Protein AF-A0A2S9FPN2-F1 (afdb_monomer_lite)

Structure (mmCIF, N/CA/C/O backbone):
data_AF-A0A2S9FPN2-F1
#
_entry.id   AF-A0A2S9FPN2-F1
#
loop_
_atom_site.group_PDB
_atom_site.id
_atom_site.type_symbol
_atom_site.label_atom_id
_atom_site.label_alt_id
_atom_site.label_comp_id
_atom_site.label_asym_id
_atom_site.label_entity_id
_atom_site.label_seq_id
_atom_site.pdbx_PDB_ins_code
_atom_sit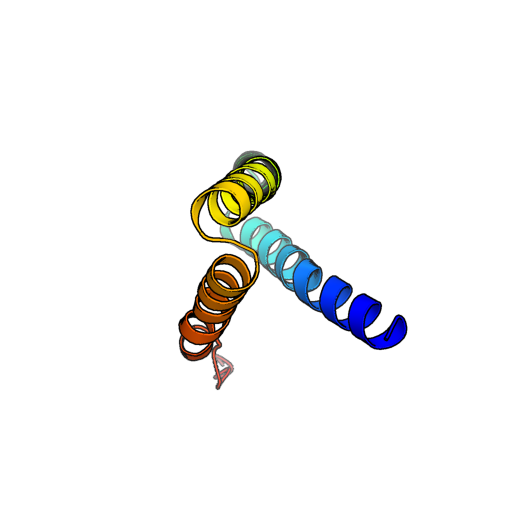e.Cartn_x
_atom_site.Cartn_y
_atom_site.Cartn_z
_atom_site.occupancy
_atom_site.B_iso_or_equiv
_atom_site.auth_seq_id
_atom_site.auth_comp_id
_atom_site.auth_asym_id
_atom_site.auth_atom_id
_atom_site.pdbx_PDB_model_num
ATOM 1 N N . SER A 1 1 ? 6.557 -12.682 18.140 1.00 68.12 1 SER A N 1
ATOM 2 C CA . SER A 1 1 ? 5.954 -11.479 17.522 1.00 68.12 1 SER A CA 1
ATOM 3 C C . SER A 1 1 ? 6.976 -10.676 16.727 1.00 68.12 1 SER A C 1
ATOM 5 O O . SER A 1 1 ? 6.749 -10.484 15.544 1.00 68.12 1 SER A O 1
ATOM 7 N N . ILE A 1 2 ? 8.118 -10.283 17.309 1.00 79.06 2 ILE A N 1
ATOM 8 C CA . ILE A 1 2 ? 9.150 -9.480 16.615 1.00 79.06 2 ILE A CA 1
ATOM 9 C C . ILE A 1 2 ? 9.664 -10.170 15.341 1.00 79.06 2 ILE A C 1
ATOM 11 O O . ILE A 1 2 ? 9.645 -9.563 14.281 1.00 79.06 2 ILE A O 1
ATOM 15 N N . ALA A 1 3 ? 10.027 -11.456 15.409 1.00 81.12 3 ALA A N 1
ATOM 16 C CA . ALA A 1 3 ? 10.498 -12.200 14.235 1.00 81.12 3 ALA A CA 1
ATOM 17 C C . ALA A 1 3 ? 9.462 -12.253 13.092 1.00 81.12 3 ALA A C 1
ATOM 19 O O . ALA A 1 3 ? 9.817 -12.077 11.935 1.00 81.12 3 ALA A O 1
ATOM 20 N N . LEU A 1 4 ? 8.174 -12.423 13.414 1.00 80.12 4 LEU A N 1
ATOM 21 C CA . LEU A 1 4 ? 7.091 -12.401 12.424 1.00 80.12 4 LEU A CA 1
ATOM 22 C C . LEU A 1 4 ? 6.901 -11.012 11.811 1.00 80.12 4 LEU A C 1
ATOM 24 O O . LEU A 1 4 ? 6.697 -10.911 10.608 1.00 80.12 4 LEU A O 1
ATOM 28 N N . MET A 1 5 ? 7.000 -9.948 12.613 1.00 75.62 5 MET A N 1
ATOM 29 C CA . MET A 1 5 ? 6.952 -8.580 12.093 1.00 75.62 5 MET A CA 1
ATOM 30 C C . MET A 1 5 ? 8.145 -8.279 11.190 1.00 75.62 5 MET A C 1
ATOM 32 O O . MET A 1 5 ? 7.961 -7.685 10.138 1.00 75.62 5 MET A O 1
ATOM 36 N N . VAL A 1 6 ? 9.350 -8.728 11.553 1.00 79.00 6 VAL A N 1
ATOM 37 C CA . VAL A 1 6 ? 10.539 -8.583 10.703 1.00 79.00 6 VAL A CA 1
ATOM 38 C C . VAL A 1 6 ? 10.326 -9.293 9.367 1.00 79.00 6 VAL A C 1
ATOM 40 O O . VAL A 1 6 ? 10.529 -8.681 8.324 1.00 79.00 6 VAL A O 1
ATOM 43 N N . VAL A 1 7 ? 9.847 -10.541 9.379 1.00 78.12 7 VAL A N 1
ATOM 44 C CA . VAL A 1 7 ? 9.547 -11.298 8.152 1.00 78.12 7 VAL A CA 1
ATOM 45 C C . VAL A 1 7 ? 8.474 -10.602 7.311 1.00 78.12 7 VAL A C 1
ATOM 47 O O . VAL A 1 7 ? 8.674 -10.408 6.116 1.00 78.12 7 VAL A O 1
ATOM 50 N N . ALA A 1 8 ? 7.370 -10.169 7.921 1.00 77.06 8 ALA A N 1
ATOM 51 C CA . ALA A 1 8 ? 6.299 -9.465 7.217 1.00 77.06 8 ALA A CA 1
ATOM 52 C C . ALA A 1 8 ? 6.782 -8.144 6.591 1.00 77.06 8 ALA A C 1
ATOM 54 O O . ALA A 1 8 ? 6.450 -7.854 5.442 1.00 77.06 8 ALA A O 1
ATOM 55 N N . SER A 1 9 ? 7.613 -7.377 7.302 1.00 67.75 9 SER A N 1
ATOM 56 C CA . SER A 1 9 ? 8.211 -6.140 6.787 1.00 67.75 9 SER A CA 1
ATOM 57 C C . SER A 1 9 ? 9.175 -6.401 5.632 1.00 67.75 9 SER A C 1
ATOM 59 O O . SER A 1 9 ? 9.150 -5.677 4.641 1.00 67.75 9 SER A O 1
ATOM 61 N N . VAL A 1 10 ? 9.996 -7.454 5.720 1.00 73.88 10 VAL A N 1
ATOM 62 C CA . VAL A 1 10 ? 10.905 -7.853 4.633 1.00 73.88 10 VAL A CA 1
ATOM 63 C C . VAL A 1 10 ? 10.119 -8.283 3.394 1.00 73.88 10 VAL A C 1
ATOM 65 O O . VAL A 1 10 ? 10.469 -7.877 2.290 1.00 73.88 10 VAL A O 1
ATOM 68 N N . ILE A 1 11 ? 9.034 -9.045 3.556 1.00 75.69 11 ILE A N 1
ATOM 69 C CA . ILE A 1 11 ? 8.166 -9.451 2.439 1.00 75.69 11 ILE A CA 1
ATOM 70 C C . ILE A 1 11 ? 7.521 -8.223 1.786 1.00 75.69 11 ILE A C 1
ATOM 72 O O . ILE A 1 11 ? 7.580 -8.091 0.570 1.00 75.69 11 ILE A O 1
ATOM 76 N N . THR A 1 12 ? 6.990 -7.303 2.596 1.00 67.62 12 THR A N 1
ATOM 77 C CA . THR A 1 12 ? 6.339 -6.059 2.134 1.00 67.62 12 THR A CA 1
ATOM 78 C C . THR A 1 12 ? 7.293 -5.111 1.404 1.00 67.62 12 THR A C 1
ATOM 80 O O . THR A 1 12 ? 6.840 -4.229 0.685 1.00 67.62 12 THR A O 1
ATOM 83 N N . VAL A 1 13 ? 8.609 -5.243 1.613 1.00 66.69 13 VAL A N 1
ATOM 84 C CA . VAL A 1 13 ? 9.600 -4.415 0.915 1.00 66.69 13 VAL A CA 1
ATOM 85 C C . VAL A 1 13 ? 10.269 -5.137 -0.264 1.00 66.69 13 VAL A C 1
ATOM 87 O O . VAL A 1 13 ? 10.852 -4.475 -1.123 1.00 66.69 13 VAL A O 1
ATOM 90 N N . SER A 1 14 ? 10.195 -6.472 -0.331 1.00 66.06 14 SER A N 1
ATOM 91 C CA . SER A 1 14 ? 10.935 -7.297 -1.305 1.00 66.06 14 SER A CA 1
ATOM 92 C C . SER A 1 14 ? 10.420 -7.178 -2.742 1.00 66.06 14 SER A C 1
ATOM 94 O O . SER A 1 14 ? 11.206 -7.242 -3.688 1.00 66.06 14 SER A O 1
ATOM 96 N N . ASP A 1 15 ? 9.121 -6.965 -2.920 1.00 60.81 15 ASP A N 1
ATOM 97 C CA . ASP A 1 15 ? 8.473 -6.684 -4.207 1.00 60.81 15 ASP A CA 1
ATOM 98 C C . ASP A 1 1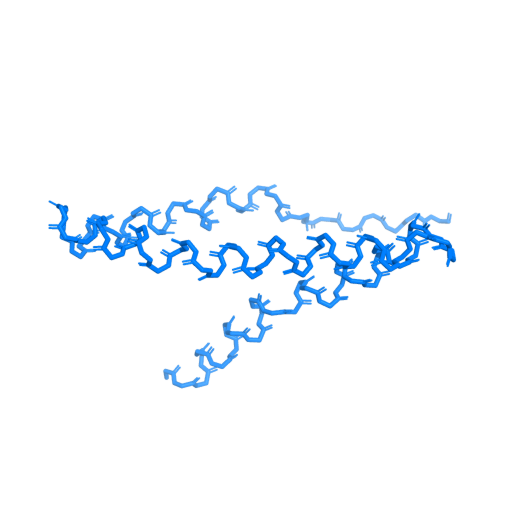5 ? 8.994 -5.397 -4.864 1.00 60.81 15 ASP A C 1
ATOM 100 O O . ASP A 1 15 ? 9.098 -5.316 -6.091 1.00 60.81 15 ASP A O 1
ATOM 104 N N . ASN A 1 16 ? 9.421 -4.421 -4.060 1.00 65.75 16 ASN A N 1
ATOM 105 C CA . ASN A 1 16 ? 9.978 -3.173 -4.577 1.00 65.75 16 ASN A CA 1
ATOM 106 C C . ASN A 1 16 ? 11.288 -3.428 -5.339 1.00 65.75 16 ASN A C 1
ATOM 108 O O . ASN A 1 16 ? 11.477 -2.886 -6.425 1.00 65.75 16 ASN A O 1
ATOM 112 N N . GLY A 1 17 ? 12.156 -4.315 -4.838 1.00 62.88 17 GLY A N 1
ATOM 113 C CA . GLY A 1 17 ? 13.430 -4.655 -5.484 1.00 62.88 17 GLY A CA 1
ATOM 114 C C . GLY A 1 17 ? 13.261 -5.292 -6.868 1.00 62.88 17 GLY A C 1
ATOM 115 O O . GLY A 1 17 ? 13.923 -4.865 -7.816 1.00 62.88 17 GLY A O 1
ATOM 116 N N . LEU A 1 18 ? 12.333 -6.251 -6.990 1.00 66.38 18 LEU A N 1
ATOM 117 C CA . LEU A 1 18 ? 11.953 -6.907 -8.252 1.00 66.38 18 LEU A CA 1
ATOM 118 C C . LEU A 1 18 ? 11.328 -5.921 -9.247 1.00 66.38 18 LEU A C 1
ATOM 120 O O . LEU A 1 18 ? 11.675 -5.920 -10.427 1.00 66.38 18 LEU A O 1
ATOM 124 N N . ALA A 1 19 ? 10.450 -5.033 -8.775 1.00 62.84 19 ALA A N 1
ATOM 125 C CA . ALA A 1 19 ? 9.849 -4.007 -9.620 1.00 62.84 19 ALA A CA 1
ATOM 126 C C . ALA A 1 19 ? 10.892 -2.990 -10.122 1.00 62.84 19 ALA A C 1
ATOM 128 O O . ALA A 1 19 ? 10.857 -2.598 -11.287 1.00 62.84 19 ALA A O 1
ATOM 129 N N . PHE A 1 20 ? 11.847 -2.584 -9.276 1.00 60.56 20 PHE A N 1
ATOM 130 C CA . PHE A 1 20 ? 12.943 -1.689 -9.666 1.00 60.56 20 PHE A CA 1
ATOM 131 C C . PHE A 1 20 ? 13.878 -2.320 -10.707 1.00 60.56 20 PHE A C 1
ATOM 133 O O . PHE A 1 20 ? 14.338 -1.620 -11.612 1.00 60.56 20 PHE A O 1
ATOM 140 N N . THR A 1 21 ? 14.132 -3.629 -10.611 1.00 65.38 21 THR A N 1
ATOM 141 C CA . THR A 1 21 ? 14.949 -4.351 -11.602 1.00 65.38 21 THR A CA 1
ATOM 142 C C . THR A 1 21 ? 14.203 -4.529 -12.920 1.00 65.38 21 THR A C 1
ATOM 144 O O . THR A 1 21 ? 14.746 -4.173 -13.964 1.00 65.38 21 THR A O 1
ATOM 147 N N . ALA A 1 22 ? 12.940 -4.961 -12.882 1.00 63.56 22 ALA A N 1
ATOM 148 C CA . ALA A 1 22 ? 12.122 -5.123 -14.083 1.00 63.56 22 ALA A CA 1
ATOM 149 C C . ALA A 1 22 ? 11.922 -3.793 -14.832 1.00 63.56 22 ALA A C 1
ATOM 151 O O . ALA A 1 22 ? 12.036 -3.737 -16.052 1.00 63.56 22 ALA A O 1
ATOM 152 N N . ILE A 1 23 ? 11.682 -2.684 -14.124 1.00 63.12 23 ILE A N 1
ATOM 153 C CA . ILE A 1 23 ? 11.544 -1.362 -14.758 1.00 63.12 23 ILE A CA 1
ATOM 154 C C . ILE A 1 23 ? 12.842 -0.932 -15.448 1.00 63.12 23 ILE A C 1
ATOM 156 O O . ILE A 1 23 ? 12.784 -0.345 -16.526 1.00 63.12 23 ILE A O 1
ATOM 160 N N . ALA A 1 24 ? 14.006 -1.214 -14.858 1.00 64.19 24 ALA A N 1
ATOM 161 C CA . ALA A 1 24 ? 15.287 -0.904 -15.488 1.00 64.19 24 ALA A CA 1
ATOM 162 C C . ALA A 1 24 ? 15.524 -1.747 -16.754 1.00 64.19 24 ALA A C 1
ATOM 164 O O . ALA A 1 24 ? 16.061 -1.229 -17.734 1.00 64.19 24 ALA A O 1
ATOM 165 N N . GLU A 1 25 ? 15.076 -3.004 -16.747 1.00 72.12 25 GLU A N 1
ATOM 166 C CA . GLU A 1 25 ? 15.150 -3.921 -17.887 1.00 72.12 25 GLU A CA 1
ATOM 167 C C . GLU A 1 25 ? 14.201 -3.508 -19.028 1.00 72.12 25 GLU A C 1
ATOM 169 O O . GLU A 1 25 ? 14.619 -3.444 -20.183 1.00 72.12 25 GLU A O 1
ATOM 174 N N . TYR A 1 26 ? 12.958 -3.120 -18.710 1.00 64.56 26 TYR A N 1
ATOM 175 C CA . TYR A 1 26 ? 11.945 -2.731 -19.704 1.00 64.56 26 TYR A CA 1
ATOM 176 C C . TYR A 1 26 ? 12.058 -1.279 -20.206 1.00 64.56 26 TYR A C 1
ATOM 178 O O .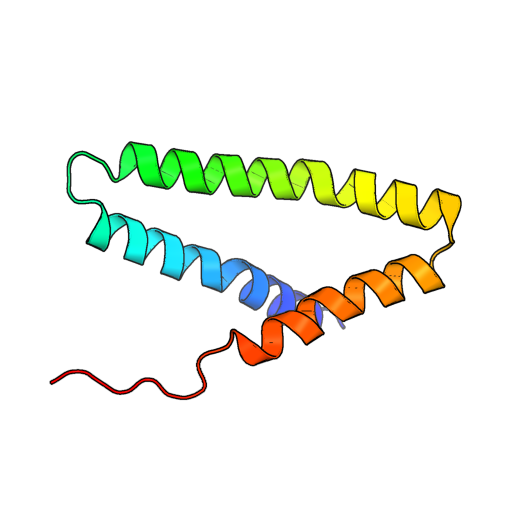 TYR A 1 26 ? 11.690 -1.003 -21.348 1.00 64.56 26 TYR A O 1
ATOM 186 N N . ALA A 1 27 ? 12.532 -0.326 -19.394 1.00 65.31 27 ALA A N 1
ATOM 187 C CA . ALA A 1 27 ? 12.557 1.096 -19.772 1.00 65.31 27 ALA A CA 1
ATOM 188 C C . ALA A 1 27 ? 13.760 1.487 -20.653 1.00 65.31 27 ALA A C 1
ATOM 190 O O . ALA A 1 27 ? 13.742 2.538 -21.298 1.00 65.31 27 ALA A O 1
ATOM 191 N N . GLY A 1 28 ? 14.814 0.669 -20.691 1.00 65.81 28 GLY A N 1
ATOM 192 C CA . GLY A 1 28 ? 16.027 0.946 -21.460 1.00 65.81 28 GLY A CA 1
ATOM 193 C C . GLY A 1 28 ? 16.868 2.137 -20.945 1.00 65.81 28 GLY A C 1
ATOM 194 O O . GLY A 1 28 ? 16.492 2.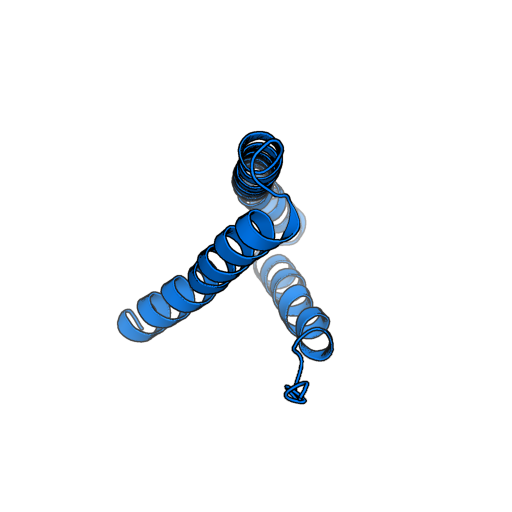833 -19.994 1.00 65.81 28 GLY A O 1
ATOM 195 N N . PRO A 1 29 ? 18.031 2.410 -21.574 1.00 65.25 29 PRO A N 1
ATOM 196 C CA . PRO A 1 29 ? 19.083 3.274 -21.014 1.00 65.25 29 PRO A CA 1
ATOM 197 C C . PRO A 1 29 ? 18.703 4.749 -20.817 1.00 65.25 29 PRO A C 1
ATOM 199 O O . PRO A 1 29 ? 19.311 5.434 -20.001 1.00 65.25 29 PRO A O 1
ATOM 202 N N . PHE A 1 30 ? 17.712 5.252 -21.560 1.00 65.94 30 PHE A N 1
ATOM 203 C CA . PHE A 1 30 ? 17.344 6.674 -21.561 1.00 65.94 30 PHE A CA 1
ATOM 204 C C . PHE A 1 30 ? 16.134 7.013 -20.674 1.00 65.94 30 PHE A C 1
ATOM 206 O O . PHE A 1 30 ? 15.933 8.185 -20.354 1.00 65.94 30 PHE A O 1
ATOM 213 N N . TRP A 1 31 ? 15.332 6.023 -20.260 1.00 67.94 31 TRP A N 1
ATOM 214 C CA . TRP A 1 31 ? 14.075 6.250 -19.527 1.00 67.94 31 TRP A CA 1
ATOM 215 C C . TRP A 1 31 ? 14.039 5.648 -18.119 1.00 67.94 31 TRP A C 1
ATOM 217 O O . TRP A 1 31 ? 13.151 6.006 -17.340 1.00 67.94 31 TRP A O 1
ATOM 227 N N . SER A 1 32 ? 15.027 4.827 -17.747 1.00 67.75 32 SER A N 1
ATOM 228 C CA . SER A 1 32 ? 15.132 4.220 -16.411 1.00 67.75 32 SER A CA 1
ATOM 229 C C . SER A 1 32 ? 15.085 5.261 -15.286 1.00 67.75 32 SER A C 1
ATOM 231 O O . SER A 1 32 ? 14.323 5.102 -14.339 1.00 67.75 32 SER A O 1
ATOM 233 N N . GLY A 1 33 ? 15.788 6.390 -15.423 1.00 71.25 33 GLY A N 1
ATOM 234 C CA . GLY A 1 33 ? 15.774 7.462 -14.420 1.00 71.25 33 GLY A CA 1
ATOM 235 C C . GLY A 1 33 ? 14.391 8.094 -14.202 1.00 71.25 33 GLY A C 1
ATOM 236 O O . GLY A 1 33 ? 14.006 8.365 -13.065 1.00 71.25 33 GLY A O 1
ATOM 237 N N . ARG A 1 34 ? 13.600 8.282 -15.271 1.00 75.38 34 ARG A N 1
ATOM 238 C CA . ARG A 1 34 ? 12.232 8.834 -15.171 1.00 75.38 34 ARG A CA 1
ATOM 239 C C . ARG A 1 34 ? 11.249 7.810 -14.603 1.00 75.38 34 ARG A C 1
ATOM 241 O O . ARG A 1 34 ? 10.362 8.172 -13.829 1.00 75.38 34 ARG A O 1
ATOM 248 N N . ALA A 1 35 ? 11.422 6.543 -14.968 1.00 71.06 35 ALA A N 1
ATOM 249 C CA . ALA A 1 35 ? 10.589 5.450 -14.486 1.00 71.06 35 ALA A CA 1
ATOM 250 C C . ALA A 1 35 ? 10.838 5.159 -12.993 1.00 71.06 35 ALA A C 1
ATOM 252 O O . ALA A 1 35 ? 9.886 5.081 -12.218 1.00 71.06 35 ALA A O 1
ATOM 253 N N . LEU A 1 36 ? 12.104 5.123 -12.564 1.00 72.75 36 LEU A N 1
ATOM 254 C CA . LEU A 1 36 ? 12.496 4.997 -11.154 1.00 72.75 36 LEU A CA 1
ATOM 255 C C . LEU A 1 36 ? 12.022 6.191 -10.319 1.00 72.75 36 LEU A C 1
ATOM 257 O O . LEU A 1 36 ? 11.503 6.006 -9.219 1.00 72.75 36 LEU A O 1
ATOM 261 N N . GLY A 1 37 ? 12.142 7.410 -10.858 1.00 76.81 37 GLY A N 1
ATOM 262 C CA . GLY A 1 37 ? 11.621 8.614 -10.210 1.00 76.81 37 GLY A CA 1
ATOM 263 C C . GLY A 1 37 ? 10.111 8.536 -9.977 1.00 76.81 37 GLY A C 1
ATOM 264 O O . GLY A 1 37 ? 9.648 8.799 -8.872 1.00 76.81 37 GLY A O 1
ATOM 265 N N . THR A 1 38 ? 9.354 8.089 -10.983 1.00 77.81 38 THR A N 1
ATOM 266 C CA . THR A 1 38 ? 7.896 7.910 -10.871 1.00 77.81 38 THR A CA 1
ATOM 267 C C . THR A 1 38 ? 7.537 6.856 -9.820 1.00 77.81 38 THR A C 1
ATOM 269 O O . THR A 1 38 ? 6.645 7.094 -9.003 1.00 77.81 38 THR A O 1
ATOM 272 N N . GLN A 1 39 ? 8.259 5.728 -9.785 1.00 76.56 39 GLN A N 1
ATOM 273 C CA . GLN A 1 39 ? 8.016 4.669 -8.803 1.00 76.56 39 GLN A CA 1
ATOM 274 C C . GLN A 1 39 ? 8.262 5.175 -7.369 1.00 76.56 39 GLN A C 1
ATOM 276 O O . GLN A 1 39 ? 7.371 5.074 -6.525 1.00 76.56 39 GLN A O 1
ATOM 281 N N . ASN A 1 40 ? 9.399 5.835 -7.123 1.00 80.19 40 ASN A N 1
ATOM 282 C CA . ASN A 1 40 ? 9.741 6.375 -5.805 1.00 80.19 40 ASN A CA 1
ATOM 283 C C . ASN A 1 40 ? 8.752 7.464 -5.347 1.00 80.19 40 ASN A C 1
ATOM 285 O O . ASN A 1 40 ? 8.281 7.447 -4.212 1.00 80.19 40 ASN A O 1
ATOM 289 N N . THR A 1 41 ? 8.359 8.386 -6.234 1.00 81.25 41 THR A N 1
ATOM 290 C CA . THR A 1 41 ? 7.359 9.413 -5.894 1.00 81.25 41 THR A CA 1
ATOM 291 C C . THR A 1 41 ? 6.007 8.794 -5.547 1.00 81.25 41 THR A C 1
ATOM 293 O O . THR A 1 41 ? 5.380 9.221 -4.580 1.00 81.25 41 THR A O 1
ATOM 296 N N . SER A 1 42 ? 5.567 7.773 -6.286 1.00 79.00 42 SER A N 1
ATOM 297 C CA . SER A 1 42 ? 4.302 7.087 -5.997 1.00 79.00 42 SER A CA 1
ATOM 298 C C . SER A 1 42 ? 4.329 6.336 -4.659 1.00 79.00 42 SER A C 1
ATOM 300 O O . SER A 1 42 ? 3.355 6.406 -3.909 1.00 79.00 42 SER A O 1
ATOM 302 N N . GLN A 1 43 ? 5.458 5.705 -4.310 1.00 79.12 43 GLN A N 1
ATOM 303 C CA . GLN A 1 43 ? 5.658 5.051 -3.013 1.00 79.12 43 GLN A CA 1
ATOM 304 C C . GLN A 1 43 ? 5.648 6.064 -1.866 1.00 79.12 43 GLN A C 1
ATOM 306 O O . GLN A 1 43 ? 4.904 5.881 -0.905 1.00 79.12 43 GLN A O 1
ATOM 311 N N . LEU A 1 44 ? 6.407 7.160 -1.985 1.00 83.31 44 LEU A N 1
ATOM 312 C CA . LEU A 1 44 ? 6.429 8.249 -0.999 1.00 83.31 44 LEU A CA 1
ATOM 313 C C . LEU A 1 44 ? 5.042 8.871 -0.806 1.00 83.31 44 LEU A C 1
ATOM 315 O O . LEU A 1 44 ? 4.627 9.149 0.318 1.00 83.31 44 LEU A O 1
ATOM 319 N N . PHE A 1 45 ? 4.299 9.055 -1.894 1.00 82.50 45 PHE A N 1
ATOM 320 C CA . PHE A 1 45 ? 2.937 9.576 -1.853 1.00 82.50 45 PHE A CA 1
ATOM 321 C C . PHE A 1 45 ? 1.974 8.615 -1.145 1.00 82.50 45 PHE A C 1
ATOM 323 O O . PHE A 1 45 ? 1.236 9.032 -0.252 1.00 82.50 45 PHE A O 1
ATOM 330 N N . ALA A 1 46 ? 2.020 7.324 -1.484 1.00 82.31 46 ALA A N 1
ATOM 331 C CA . ALA A 1 46 ? 1.209 6.300 -0.830 1.00 82.31 46 ALA A CA 1
ATOM 332 C C . ALA A 1 46 ? 1.530 6.195 0.672 1.00 82.31 46 ALA A C 1
ATOM 334 O O . ALA A 1 46 ? 0.616 6.164 1.497 1.00 82.31 46 ALA A O 1
ATOM 335 N N . GLN A 1 47 ? 2.816 6.225 1.037 1.00 81.00 47 GLN A N 1
ATOM 336 C CA . GLN A 1 47 ? 3.277 6.237 2.429 1.00 81.00 47 GLN A CA 1
ATOM 337 C C . GLN A 1 47 ? 2.850 7.502 3.181 1.00 81.00 47 GLN A C 1
ATOM 339 O O . GLN A 1 47 ? 2.555 7.431 4.370 1.00 81.00 47 GLN A O 1
ATOM 344 N N . GLY A 1 48 ? 2.792 8.650 2.505 1.00 82.12 48 GLY A N 1
ATOM 345 C CA . GLY A 1 48 ? 2.329 9.903 3.098 1.00 82.12 48 GLY A CA 1
ATOM 346 C C . GLY A 1 48 ? 0.817 9.941 3.333 1.00 82.12 48 GLY A C 1
ATOM 347 O O . GLY A 1 48 ? 0.366 10.512 4.323 1.00 82.12 48 GLY A O 1
ATOM 348 N N . ILE A 1 49 ? 0.030 9.322 2.449 1.00 83.88 49 ILE A N 1
ATOM 349 C CA . ILE A 1 49 ? -1.441 9.377 2.486 1.00 83.88 49 ILE A CA 1
ATOM 350 C C . ILE A 1 49 ? -2.064 8.258 3.322 1.00 83.88 49 ILE A C 1
ATOM 352 O O . ILE A 1 49 ? -3.108 8.474 3.945 1.00 83.88 49 ILE A O 1
ATOM 356 N N . ALA A 1 50 ? -1.442 7.079 3.373 1.00 81.00 50 ALA A N 1
ATOM 357 C CA . ALA A 1 50 ? -2.000 5.941 4.096 1.00 81.00 50 ALA A CA 1
ATOM 358 C C . ALA A 1 50 ? -2.226 6.221 5.601 1.00 81.00 50 ALA A C 1
ATOM 360 O O . ALA A 1 50 ? -3.337 5.963 6.069 1.00 81.00 50 ALA A O 1
ATOM 361 N N . PRO A 1 51 ? -1.275 6.797 6.370 1.00 82.06 51 PRO A N 1
ATOM 362 C CA . PRO A 1 51 ? -1.476 7.038 7.801 1.00 82.06 51 PRO A CA 1
ATOM 363 C C . PRO A 1 51 ? -2.590 8.055 8.113 1.00 82.06 51 PRO A C 1
ATOM 365 O O . PRO A 1 51 ? -3.418 7.755 8.974 1.00 82.06 51 PRO A O 1
ATOM 368 N N . PRO A 1 52 ? -2.692 9.215 7.429 1.00 84.44 52 PRO A N 1
ATOM 369 C CA . PRO A 1 52 ? -3.808 10.145 7.612 1.00 84.44 52 PRO A CA 1
ATOM 370 C C . PRO A 1 52 ? -5.174 9.549 7.265 1.00 84.44 52 PRO A C 1
ATOM 372 O O . PRO A 1 52 ? -6.122 9.739 8.025 1.00 84.44 52 PRO A O 1
ATOM 375 N N . LEU A 1 53 ? -5.287 8.811 6.153 1.00 83.75 53 LEU A N 1
ATOM 376 C CA . LEU A 1 53 ? -6.549 8.162 5.778 1.00 83.75 53 LEU A CA 1
ATOM 377 C C . LEU A 1 53 ? -6.958 7.115 6.812 1.00 83.75 53 LEU A C 1
ATOM 379 O O . LEU A 1 53 ? -8.113 7.086 7.233 1.00 83.75 53 LEU A O 1
ATOM 383 N N . PHE A 1 54 ? -6.009 6.292 7.258 1.00 82.81 54 PHE A N 1
ATOM 384 C CA . PHE A 1 54 ? -6.272 5.266 8.260 1.00 82.81 54 PHE A CA 1
ATOM 385 C C . PHE A 1 54 ? -6.635 5.883 9.617 1.00 82.81 54 PHE A C 1
ATOM 387 O O . PHE A 1 54 ? -7.601 5.463 10.250 1.00 82.81 54 PHE A O 1
ATOM 394 N N . GLY A 1 55 ? -5.926 6.937 10.029 1.00 81.12 55 GLY A N 1
ATOM 395 C CA . GLY A 1 55 ? -6.224 7.697 11.242 1.00 81.12 55 GLY A CA 1
ATOM 396 C C . GLY A 1 55 ? -7.593 8.379 11.199 1.00 81.12 55 GLY A C 1
ATOM 397 O O . GLY A 1 55 ? -8.339 8.309 12.174 1.00 81.12 55 GLY A O 1
ATOM 398 N N . GLY A 1 56 ? -7.969 8.970 10.062 1.00 86.94 56 GLY A N 1
ATOM 399 C CA . GLY A 1 56 ? -9.300 9.548 9.860 1.00 86.94 56 GLY A CA 1
ATOM 400 C C . GLY A 1 56 ? -10.407 8.495 9.923 1.00 86.94 56 GLY A C 1
ATOM 401 O O . GLY A 1 56 ? -11.432 8.706 10.570 1.00 86.94 56 GLY A O 1
ATOM 402 N N . LEU A 1 57 ? -10.175 7.325 9.325 1.00 84.69 57 LEU A N 1
ATOM 403 C CA . LEU A 1 57 ? -11.130 6.217 9.334 1.00 84.69 57 LEU A CA 1
ATOM 404 C C . LEU A 1 57 ? -11.318 5.637 10.746 1.00 84.69 57 LEU A C 1
ATOM 406 O O . LEU A 1 57 ? -12.450 5.373 11.151 1.00 84.69 57 LEU A O 1
ATOM 410 N N . ILE A 1 58 ? -10.239 5.539 11.532 1.00 85.38 58 ILE A N 1
ATOM 411 C CA . ILE A 1 58 ? -10.307 5.210 12.966 1.00 85.38 58 ILE A CA 1
ATOM 412 C C . ILE A 1 58 ? -11.074 6.292 13.736 1.00 85.38 58 ILE A C 1
ATOM 414 O O . ILE A 1 58 ? -11.902 5.959 14.581 1.00 85.38 58 ILE A O 1
ATOM 418 N N . GLY A 1 59 ? -10.831 7.573 13.448 1.00 85.19 59 GLY A N 1
ATOM 419 C CA . GLY A 1 59 ? -11.495 8.689 14.126 1.00 85.19 59 GLY A CA 1
ATOM 420 C C . GLY A 1 59 ? -13.014 8.722 13.928 1.00 85.19 59 GLY A C 1
ATOM 421 O O . GLY A 1 59 ? -13.730 9.135 14.836 1.00 85.19 59 GLY A O 1
ATOM 422 N N . ILE A 1 60 ? -13.510 8.262 12.774 1.00 88.88 60 ILE A N 1
ATOM 423 C CA . ILE A 1 60 ? -14.943 8.279 12.430 1.00 88.88 60 ILE A CA 1
ATOM 424 C C . ILE A 1 60 ? -15.643 6.963 12.804 1.00 88.88 60 ILE A C 1
ATOM 426 O O . ILE A 1 60 ? -16.759 6.989 13.318 1.00 88.88 60 ILE A O 1
ATOM 430 N N . ALA A 1 61 ? -15.014 5.814 12.537 1.00 82.94 61 ALA A N 1
ATOM 431 C CA . ALA A 1 61 ? -15.657 4.497 12.619 1.00 82.94 61 ALA A CA 1
ATOM 432 C C . ALA A 1 61 ? -15.043 3.558 13.677 1.00 82.94 61 ALA A C 1
ATOM 434 O O . ALA A 1 61 ? -15.519 2.437 13.874 1.00 82.94 61 ALA A O 1
ATOM 435 N N . GLY A 1 62 ? -13.999 4.006 14.377 1.00 82.00 62 GLY A N 1
ATOM 436 C CA . GLY A 1 62 ? -13.302 3.240 15.403 1.00 82.00 62 GLY A CA 1
ATOM 437 C C . GLY A 1 62 ? -12.322 2.200 14.851 1.00 82.00 62 GLY A C 1
ATOM 438 O O . GLY A 1 62 ? -12.305 1.852 13.669 1.00 82.00 62 GLY A O 1
ATOM 439 N N . TYR A 1 63 ? -11.498 1.663 15.754 1.00 76.31 63 TYR A N 1
ATOM 440 C CA . TYR A 1 63 ? -10.490 0.647 15.437 1.00 76.31 63 TYR A CA 1
ATOM 441 C C . TYR A 1 63 ? -11.038 -0.609 14.728 1.00 76.31 63 TYR A C 1
ATOM 443 O O . TYR A 1 63 ? -10.411 -1.034 13.757 1.00 76.31 63 TYR A O 1
ATOM 451 N N . PRO A 1 64 ? -12.180 -1.211 15.129 1.00 80.50 64 PRO A N 1
ATOM 452 C CA . PRO A 1 64 ? -12.651 -2.457 14.519 1.00 80.50 64 PRO A CA 1
ATOM 453 C C . PRO A 1 64 ? -12.949 -2.317 13.023 1.00 80.50 64 PRO A C 1
ATOM 455 O O . PRO A 1 64 ? -12.570 -3.180 12.235 1.00 80.50 64 PRO A O 1
ATOM 458 N N . VAL A 1 65 ? -13.583 -1.209 12.625 1.00 79.62 65 VAL A N 1
ATOM 459 C CA . VAL A 1 65 ? -13.934 -0.945 11.223 1.00 79.62 65 VAL A CA 1
ATOM 460 C C . VAL A 1 65 ? -12.683 -0.642 10.406 1.00 79.62 65 VAL A C 1
ATOM 462 O O . VAL A 1 65 ? -12.534 -1.168 9.306 1.00 79.62 65 VAL A O 1
ATOM 465 N N . ALA A 1 66 ? -11.740 0.127 10.955 1.00 78.56 66 ALA A N 1
ATO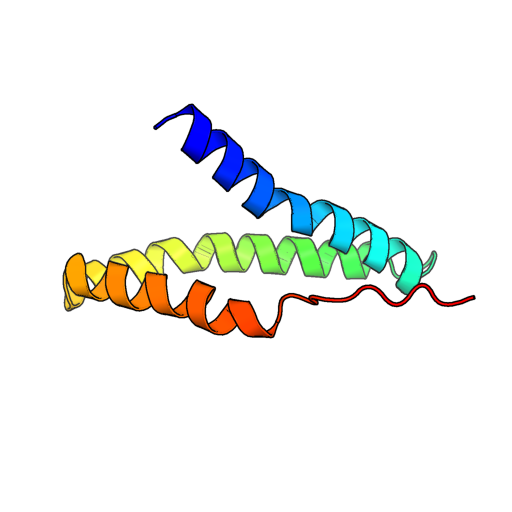M 466 C CA . ALA A 1 66 ? -10.477 0.408 10.278 1.00 78.56 66 ALA A CA 1
ATOM 467 C C . ALA A 1 66 ? -9.655 -0.857 10.009 1.00 78.56 66 ALA A C 1
ATOM 469 O O . ALA A 1 66 ? -9.163 -1.054 8.896 1.00 78.56 66 ALA A O 1
ATOM 470 N N . PHE A 1 67 ? -9.561 -1.759 10.989 1.00 79.94 67 PHE A N 1
ATOM 471 C CA . PHE A 1 67 ? -8.890 -3.042 10.794 1.00 79.94 67 PHE A CA 1
ATOM 472 C C . PHE A 1 67 ? -9.639 -3.961 9.824 1.00 79.94 67 PHE A C 1
ATOM 474 O O . PHE A 1 67 ? -8.992 -4.614 9.007 1.00 79.94 67 PHE A O 1
ATOM 481 N N . ALA A 1 68 ? -10.976 -3.980 9.854 1.00 80.88 68 ALA A N 1
ATOM 482 C CA . ALA A 1 68 ? -11.771 -4.758 8.904 1.00 80.88 68 ALA A CA 1
ATOM 483 C C . ALA A 1 68 ? -11.557 -4.283 7.458 1.00 80.88 68 ALA A C 1
ATOM 485 O O . ALA A 1 68 ? -11.320 -5.103 6.575 1.00 80.88 68 ALA A O 1
ATOM 486 N N . VAL A 1 69 ? -11.558 -2.967 7.221 1.00 81.38 69 VAL A N 1
ATOM 487 C CA . VAL A 1 69 ? -11.264 -2.382 5.902 1.00 81.38 69 VAL A CA 1
ATOM 488 C C . VAL A 1 69 ? -9.833 -2.707 5.468 1.00 81.38 69 VAL A C 1
ATOM 490 O O . VAL A 1 69 ? -9.619 -3.101 4.323 1.00 81.38 69 VAL A O 1
ATOM 493 N N . CYS A 1 70 ? -8.862 -2.622 6.383 1.00 80.62 70 CYS A N 1
ATOM 494 C CA . CYS A 1 70 ? -7.474 -3.000 6.107 1.00 80.62 70 CYS A CA 1
ATOM 495 C C . CYS A 1 70 ? -7.352 -4.460 5.651 1.00 80.62 70 CYS A C 1
ATOM 497 O O . CYS A 1 70 ? -6.608 -4.751 4.721 1.00 80.62 70 CYS A O 1
ATOM 499 N N . ALA A 1 71 ? -8.118 -5.369 6.261 1.00 78.06 71 ALA A N 1
ATOM 500 C CA . ALA A 1 71 ? -8.098 -6.794 5.938 1.00 78.06 71 ALA A CA 1
ATOM 501 C C . ALA A 1 71 ? -8.690 -7.128 4.554 1.00 78.06 71 ALA A C 1
ATOM 503 O O . ALA A 1 71 ? -8.362 -8.172 3.991 1.00 78.06 71 ALA A O 1
ATOM 504 N N . VAL A 1 72 ? -9.513 -6.249 3.970 1.00 80.94 72 VAL A N 1
ATOM 505 C CA . VAL A 1 72 ? -10.078 -6.450 2.622 1.00 80.94 72 VAL A CA 1
ATOM 506 C C . VAL A 1 72 ? -9.017 -6.283 1.532 1.00 80.94 72 VAL A C 1
ATOM 508 O O . VAL A 1 72 ? -9.012 -7.044 0.570 1.00 80.94 72 VAL A O 1
ATOM 511 N N . PHE A 1 73 ? -8.081 -5.344 1.683 1.00 78.31 73 PHE A N 1
ATOM 512 C CA . PHE A 1 73 ? -7.019 -5.109 0.695 1.00 78.31 73 PHE A CA 1
ATOM 513 C C . PHE A 1 73 ? -6.171 -6.354 0.371 1.00 78.31 73 PHE A C 1
ATOM 515 O O . PHE A 1 73 ? -6.072 -6.696 -0.809 1.00 78.31 73 PHE A O 1
ATOM 522 N N . PRO A 1 74 ? -5.597 -7.082 1.352 1.00 71.69 74 PRO A N 1
ATOM 523 C CA . PRO A 1 74 ? -4.856 -8.303 1.064 1.00 71.69 74 PRO A CA 1
ATOM 524 C C . PRO A 1 74 ? -5.761 -9.418 0.530 1.00 71.69 74 PRO A C 1
ATOM 526 O O . PRO A 1 74 ? -5.310 -10.172 -0.322 1.00 71.69 74 PRO A O 1
ATOM 529 N N . LEU A 1 75 ? -7.035 -9.502 0.945 1.00 76.88 75 LEU A N 1
ATOM 530 C CA . LEU A 1 75 ? -7.990 -10.473 0.386 1.00 76.88 75 LEU A CA 1
ATOM 531 C C . LEU A 1 75 ? -8.225 -10.250 -1.114 1.00 76.88 75 LEU A C 1
ATOM 533 O O . LEU A 1 75 ? -8.259 -11.209 -1.882 1.00 76.88 75 LEU A O 1
ATOM 537 N N . VAL A 1 76 ? -8.344 -8.990 -1.539 1.00 78.19 76 VAL A N 1
ATOM 538 C CA . VAL A 1 76 ? -8.476 -8.619 -2.957 1.00 78.19 76 VAL A CA 1
ATOM 539 C C . VAL A 1 76 ? -7.164 -8.829 -3.723 1.00 78.19 76 VAL A C 1
ATOM 541 O O . VAL A 1 76 ? -7.197 -9.078 -4.925 1.00 78.19 76 VAL A O 1
ATOM 544 N N . ALA A 1 77 ? -6.014 -8.787 -3.047 1.00 73.25 77 ALA A N 1
ATOM 545 C CA . ALA A 1 77 ? -4.711 -9.038 -3.661 1.00 73.25 77 ALA A CA 1
ATOM 546 C C . ALA A 1 77 ? -4.437 -10.528 -3.948 1.00 73.25 77 ALA A C 1
ATOM 548 O O . ALA A 1 77 ? -3.644 -10.828 -4.836 1.00 73.25 77 ALA A O 1
ATOM 549 N N . ILE A 1 78 ? -5.103 -11.464 -3.255 1.00 76.38 78 ILE A N 1
ATOM 550 C CA . ILE A 1 78 ? -4.940 -12.920 -3.456 1.00 76.38 78 ILE A CA 1
ATOM 551 C C . ILE A 1 78 ? -5.025 -13.340 -4.938 1.00 76.38 78 ILE A C 1
ATOM 553 O O . ILE A 1 78 ? -4.103 -14.008 -5.402 1.00 76.38 78 ILE A O 1
ATOM 557 N N . PRO A 1 79 ? -6.060 -12.967 -5.716 1.00 75.38 79 PRO A N 1
ATOM 558 C CA . PRO A 1 79 ? -6.155 -13.348 -7.128 1.00 75.38 79 PRO A CA 1
ATOM 559 C C . PRO A 1 79 ? -5.094 -12.705 -8.033 1.00 75.38 79 PRO A C 1
ATOM 561 O O . PRO A 1 79 ? -4.889 -13.184 -9.144 1.00 75.38 79 PRO A O 1
ATOM 564 N N . ALA A 1 80 ? -4.427 -11.635 -7.589 1.00 72.38 80 ALA A N 1
ATOM 565 C CA . ALA A 1 80 ? -3.353 -10.992 -8.344 1.00 72.38 80 ALA A CA 1
ATOM 566 C C . ALA A 1 80 ? -2.001 -11.708 -8.179 1.00 72.38 80 ALA A C 1
ATOM 568 O O . ALA A 1 80 ? -1.070 -11.416 -8.928 1.00 72.38 80 ALA A O 1
ATOM 569 N N . VAL A 1 81 ? -1.882 -12.641 -7.224 1.00 71.62 81 VAL A N 1
ATOM 570 C CA . VAL A 1 81 ? -0.671 -13.446 -7.035 1.00 71.62 81 VAL A CA 1
ATOM 571 C C . VAL A 1 81 ? -0.608 -14.515 -8.135 1.00 71.62 81 VAL A C 1
ATOM 573 O O . VAL A 1 81 ? -1.465 -15.402 -8.173 1.00 71.62 81 VAL A O 1
ATOM 576 N N . PRO A 1 82 ? 0.398 -14.484 -9.029 1.00 70.06 82 PRO A N 1
ATOM 577 C CA . PRO A 1 82 ? 0.560 -15.522 -10.036 1.00 70.06 82 PRO A CA 1
ATOM 578 C C . PRO A 1 82 ? 0.935 -16.843 -9.353 1.00 70.06 82 PRO A C 1
ATOM 580 O O . PRO A 1 82 ? 1.979 -16.951 -8.716 1.00 70.06 82 PRO A O 1
ATOM 583 N N . VAL A 1 83 ? 0.089 -17.864 -9.497 1.00 73.19 83 VAL A N 1
ATOM 584 C CA . VAL A 1 83 ? 0.312 -19.207 -8.920 1.00 73.19 83 VAL A CA 1
ATOM 585 C C . VAL A 1 83 ? 1.127 -20.134 -9.828 1.00 73.19 83 VAL A C 1
ATOM 587 O O . VAL A 1 83 ? 1.489 -21.236 -9.422 1.00 73.19 83 VAL A O 1
ATOM 590 N N . ALA A 1 84 ? 1.433 -19.700 -11.052 1.00 65.75 84 ALA A N 1
ATOM 591 C CA . ALA A 1 84 ? 2.234 -20.454 -12.005 1.00 65.75 84 ALA A CA 1
ATOM 592 C C . ALA A 1 84 ? 3.153 -19.515 -12.794 1.00 65.75 84 ALA A C 1
ATOM 594 O O . ALA A 1 84 ? 2.691 -18.682 -13.572 1.00 65.75 84 ALA A O 1
ATOM 595 N N . VAL A 1 85 ? 4.463 -19.688 -12.618 1.00 61.69 85 VAL A N 1
ATOM 596 C CA . VAL A 1 85 ? 5.462 -19.220 -13.582 1.00 61.69 85 VAL A CA 1
ATOM 597 C C . VAL A 1 85 ? 5.546 -20.301 -14.650 1.00 61.69 85 VAL A C 1
ATOM 599 O O . VAL A 1 85 ? 5.990 -21.412 -14.368 1.00 61.69 85 VAL A O 1
ATOM 602 N N . THR A 1 86 ? 5.076 -20.004 -15.859 1.00 58.97 86 THR A N 1
ATOM 603 C CA . THR A 1 86 ? 5.385 -20.846 -17.019 1.00 58.97 86 THR A CA 1
ATOM 604 C C . THR A 1 86 ? 6.708 -20.322 -17.564 1.00 58.97 86 THR A C 1
ATOM 606 O O . THR A 1 86 ? 6.709 -19.187 -18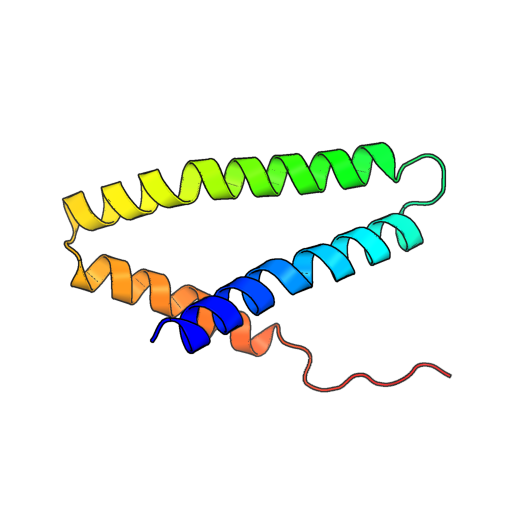.030 1.00 58.97 86 THR A O 1
ATOM 609 N N . PRO A 1 87 ? 7.825 -21.063 -17.460 1.00 60.22 87 PRO A N 1
ATOM 610 C CA . PRO A 1 87 ? 9.079 -20.611 -18.035 1.00 60.22 87 PRO A CA 1
ATOM 611 C C . PRO A 1 87 ? 8.929 -20.622 -19.556 1.00 60.22 87 PRO A C 1
ATOM 613 O O . PRO A 1 87 ? 8.676 -21.667 -20.167 1.00 60.22 87 PRO A O 1
ATOM 616 N N . ASP A 1 88 ? 9.009 -19.440 -20.147 1.00 66.88 88 ASP A N 1
ATOM 617 C CA . ASP A 1 88 ? 9.182 -19.239 -21.573 1.00 66.88 88 ASP A CA 1
ATOM 618 C C . ASP A 1 88 ? 10.543 -19.813 -22.003 1.00 66.88 88 ASP A C 1
ATOM 620 O O . ASP A 1 88 ? 11.552 -19.682 -21.310 1.00 66.88 88 ASP A O 1
ATOM 624 N N . ARG A 1 89 ? 10.509 -20.587 -23.092 1.00 50.34 89 ARG A N 1
ATOM 625 C CA . ARG A 1 89 ? 11.648 -21.314 -23.666 1.00 50.34 89 ARG A CA 1
ATOM 626 C C . ARG A 1 89 ? 12.515 -20.403 -24.514 1.00 50.34 89 ARG A C 1
ATOM 628 O O . ARG A 1 89 ? 11.912 -19.588 -25.246 1.00 50.34 89 ARG A O 1
#

Radius of gyration: 17.14 Å; chains: 1; bounding box: 35×32×41 Å

pLDDT: mean 74.29, std 7.95, range [50.34, 88.88]

Sequence (89 aa):
SIALMVVASVITVSDNGLAFTAIAEYAGPFWSGRALGTQNTSQLFAQGIAPPLFGGLIGIAGYPVAFAVCAVFPLVAIPAVPVAVTPDR

Foldseek 3Di:
DVVVVVVVVCVVCVVVVVVLVVLPVPLDDPCSVVSVVVSVVVVVVCVVVVVVVLVVCCVPPNDVVSVVVVVVVVVVCVVVDDPDDDDDD

Secondary structure (DSSP, 8-state):
-HHHHHHHHHHHHHHHHHHHHHHHHHHHHHHHHHHHHHHHHHHHHHHHHHHHHHHHHHHHHHHHHHHHHHHHHHHHHGGGS-S------